Protein AF-A0A7S2SWP0-F1 (afdb_monomer_lite)

Foldseek 3Di:
DDPPPPPPPPPQADDDPDAADDDLLLVCLVVVVADAQFKKFFADPPPRDGLWIWGAHSVRSWTCTPQVSHTHHQQVRCVSSVDPPSCRQQRMATPVGDGSVVVSVVVVPDDPPDDDDDD

Radius of gyration: 17.8 Å; chains: 1; bounding box: 52×28×68 Å

Sequence (119 aa):
GILGGALLLGKQPKKPRVPMVNSRFTRLIKAGALKDGEVVFYRSRSNFEVLNVGKVDGQSGLILCAKTSKYVNDQKFEKNAGSGAKKPCYHMYKADGSNLMALSLLLEGQPPARGGSAT

pLDDT: mean 84.12, std 17.77, range [41.56, 98.25]

Structure (mmCIF, N/CA/C/O backbone):
data_AF-A0A7S2SWP0-F1
#
_entry.id   AF-A0A7S2SWP0-F1
#
loop_
_atom_site.group_PDB
_atom_site.id
_atom_site.type_symbol
_atom_site.label_atom_id
_atom_site.label_alt_id
_atom_site.label_comp_id
_atom_site.label_asym_id
_atom_site.label_entity_id
_atom_site.label_seq_id
_atom_site.pdbx_PDB_ins_code
_atom_site.Cartn_x
_atom_site.Cartn_y
_atom_site.Cartn_z
_atom_site.occupancy
_atom_site.B_iso_or_equiv
_atom_site.auth_seq_id
_atom_site.auth_comp_id
_atom_site.auth_asym_id
_atom_site.auth_atom_id
_atom_site.pdbx_PDB_model_num
ATOM 1 N N . GLY A 1 1 ? 3.945 -16.526 47.542 1.00 45.66 1 GLY A N 1
ATOM 2 C CA . GLY A 1 1 ? 2.966 -16.303 46.453 1.00 45.66 1 GLY A CA 1
ATOM 3 C C . GLY A 1 1 ? 2.274 -14.987 46.728 1.00 45.66 1 GLY A C 1
ATOM 4 O O . GLY A 1 1 ? 2.084 -14.685 47.890 1.00 45.66 1 GLY A O 1
ATOM 5 N N . ILE A 1 2 ? 1.937 -14.128 45.775 1.00 42.50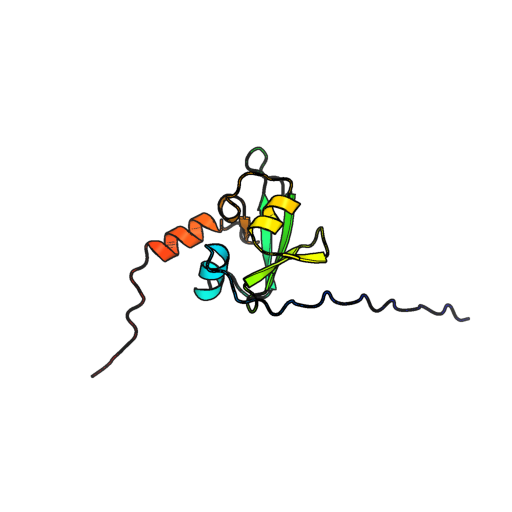 2 ILE A N 1
ATOM 6 C CA . ILE A 1 2 ? 1.572 -14.320 44.370 1.00 42.50 2 ILE A CA 1
ATOM 7 C C . ILE A 1 2 ? 2.107 -13.092 43.608 1.00 42.50 2 ILE A C 1
ATOM 9 O O . ILE A 1 2 ? 1.857 -11.966 44.032 1.00 42.50 2 ILE A O 1
ATOM 13 N N . LEU A 1 3 ? 2.848 -13.288 42.507 1.00 44.28 3 LEU A N 1
ATOM 14 C CA . LEU A 1 3 ? 3.147 -12.198 41.572 1.00 44.28 3 LEU A CA 1
ATOM 15 C C . LEU A 1 3 ? 1.858 -11.860 40.815 1.00 44.28 3 LEU A C 1
ATOM 17 O O . LEU A 1 3 ? 1.402 -12.633 39.973 1.00 44.28 3 LEU A O 1
ATOM 21 N N . GLY A 1 4 ? 1.270 -10.709 41.131 1.00 41.56 4 GLY A N 1
ATOM 22 C CA . GLY A 1 4 ? 0.168 -10.126 40.375 1.00 41.56 4 GLY A CA 1
ATOM 23 C C . GLY A 1 4 ? 0.649 -9.681 38.996 1.00 41.56 4 GLY A C 1
ATOM 24 O O . GLY A 1 4 ? 1.176 -8.583 38.837 1.00 41.56 4 GLY A O 1
ATOM 25 N N . GLY A 1 5 ? 0.471 -10.543 37.996 1.00 41.72 5 GLY A N 1
ATOM 26 C CA . GLY A 1 5 ? 0.628 -10.193 36.590 1.00 41.72 5 GLY A CA 1
ATOM 27 C C . GLY A 1 5 ? -0.506 -9.271 36.155 1.00 41.72 5 GLY A C 1
ATOM 28 O O . GLY A 1 5 ? -1.569 -9.733 35.748 1.00 41.72 5 GLY A O 1
ATOM 29 N N . ALA A 1 6 ? -0.290 -7.960 36.249 1.00 50.09 6 ALA A N 1
ATOM 30 C CA . ALA A 1 6 ? -1.172 -6.975 35.643 1.00 50.09 6 ALA A CA 1
ATOM 31 C C . ALA A 1 6 ? -1.072 -7.096 34.113 1.00 50.09 6 ALA A C 1
ATOM 33 O O . ALA A 1 6 ? -0.133 -6.606 33.485 1.00 50.09 6 ALA A O 1
ATOM 34 N N . LEU A 1 7 ? -2.048 -7.782 33.517 1.00 47.28 7 LEU A N 1
ATOM 35 C CA . LEU A 1 7 ? -2.245 -7.847 32.076 1.00 47.28 7 LEU A CA 1
ATOM 36 C C . LEU A 1 7 ? -2.628 -6.440 31.588 1.00 47.28 7 LEU A C 1
ATOM 38 O O . LEU A 1 7 ? -3.781 -6.020 31.691 1.00 47.28 7 LEU A O 1
ATOM 42 N N . LEU A 1 8 ? -1.646 -5.678 31.102 1.00 53.12 8 LEU A N 1
ATOM 43 C CA . LEU A 1 8 ? -1.876 -4.388 30.456 1.00 53.12 8 LEU A CA 1
ATOM 44 C C . LEU A 1 8 ? -2.700 -4.620 29.183 1.00 53.12 8 LEU A C 1
ATOM 46 O O . LEU A 1 8 ? -2.161 -4.938 28.123 1.00 53.12 8 LEU A O 1
ATOM 50 N N . LEU A 1 9 ? -4.020 -4.458 29.292 1.00 52.84 9 LEU A N 1
ATOM 51 C CA . LEU A 1 9 ? -4.944 -4.347 28.165 1.00 52.84 9 LEU A CA 1
ATOM 52 C C . LEU A 1 9 ? -4.527 -3.139 27.315 1.00 52.84 9 LEU A C 1
ATOM 54 O O . LEU A 1 9 ? -4.920 -1.998 27.565 1.00 52.84 9 LEU A O 1
ATOM 58 N N . GLY A 1 10 ? -3.674 -3.394 26.322 1.00 55.03 10 GLY A N 1
ATOM 59 C CA . GLY A 1 10 ? -3.248 -2.406 25.342 1.00 55.03 10 GLY A CA 1
ATOM 60 C C . GLY A 1 10 ? -4.470 -1.779 24.675 1.00 55.03 10 GLY A C 1
ATOM 61 O O . GLY A 1 10 ? -5.307 -2.475 24.099 1.00 55.03 10 GLY A O 1
ATOM 62 N N . LYS A 1 11 ? -4.591 -0.452 24.773 1.00 58.41 11 LYS A N 1
ATOM 63 C CA . LYS A 1 11 ? -5.670 0.311 24.137 1.00 58.41 11 LYS A CA 1
ATOM 64 C C . LYS A 1 11 ? -5.620 0.065 22.627 1.00 58.41 11 LYS A C 1
ATOM 66 O O . LYS A 1 11 ? -4.686 0.509 21.962 1.00 58.41 11 LYS A O 1
ATOM 71 N N . GLN A 1 12 ? -6.625 -0.627 22.092 1.00 60.16 12 GLN A N 1
ATOM 72 C CA . GLN A 1 12 ? -6.769 -0.814 20.650 1.00 60.16 12 GLN A CA 1
ATOM 73 C C . GLN A 1 12 ? -6.896 0.564 19.974 1.00 60.16 12 GLN A C 1
ATOM 75 O O . GLN A 1 12 ? -7.668 1.407 20.451 1.00 60.16 12 GLN A O 1
ATOM 80 N N . PRO A 1 13 ? -6.147 0.838 18.891 1.00 69.88 13 PRO A N 1
ATOM 81 C CA . PRO A 1 13 ? -6.237 2.114 18.199 1.00 69.88 13 PRO A CA 1
ATOM 82 C C . PRO A 1 13 ? -7.659 2.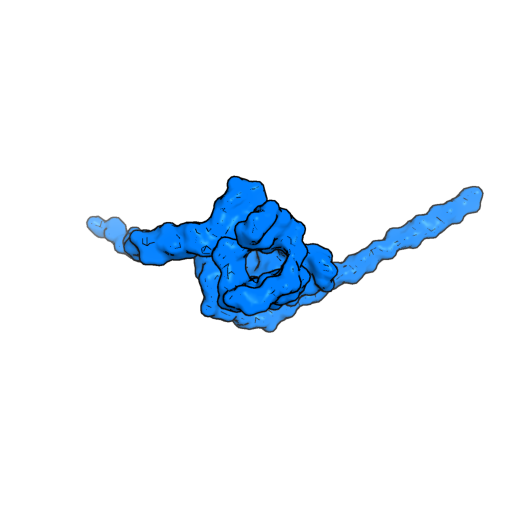305 17.662 1.00 69.88 13 PRO A C 1
ATOM 84 O O . PRO A 1 13 ? -8.191 1.452 16.951 1.00 69.88 13 PRO A O 1
ATOM 87 N N . LYS A 1 14 ? -8.294 3.430 18.012 1.00 72.94 14 LYS A N 1
ATOM 88 C CA . LYS A 1 14 ? -9.652 3.749 17.552 1.00 72.94 14 LYS A CA 1
ATOM 89 C C . LYS A 1 14 ? -9.647 3.929 16.031 1.00 72.94 14 LYS A C 1
ATOM 91 O O . LYS A 1 14 ? -8.914 4.775 15.517 1.00 72.94 14 LYS A O 1
ATOM 96 N N . LYS A 1 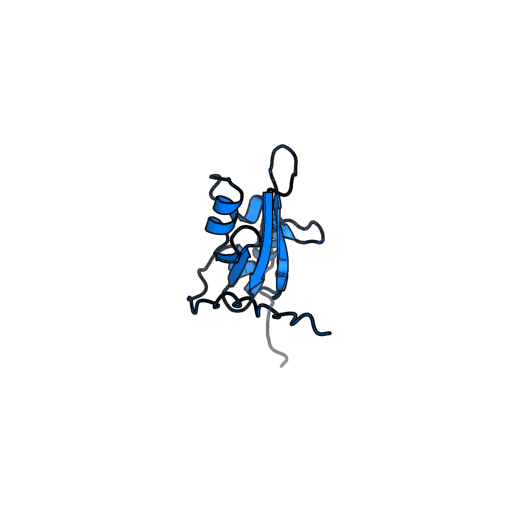15 ? -10.476 3.152 15.324 1.00 74.19 15 LYS A N 1
ATOM 97 C CA . LYS A 1 15 ? -10.713 3.318 13.884 1.00 74.19 15 LYS A CA 1
ATOM 98 C C . LYS A 1 15 ? -11.423 4.655 13.635 1.00 74.19 15 LYS A C 1
ATOM 100 O O . LYS A 1 15 ? -12.483 4.884 14.223 1.00 74.19 15 LYS A O 1
ATOM 105 N N . PRO A 1 16 ? -10.875 5.549 12.801 1.00 74.88 16 PRO A N 1
ATOM 106 C CA . PRO A 1 16 ? -11.556 6.789 12.467 1.00 74.88 16 PRO A CA 1
ATOM 107 C C . PRO A 1 16 ? -12.685 6.515 11.458 1.00 74.88 16 PRO A C 1
ATOM 109 O O . PRO A 1 16 ? -12.518 5.745 10.515 1.00 74.88 16 PRO A O 1
ATOM 112 N N . ARG A 1 17 ? -13.844 7.157 11.646 1.00 67.00 17 ARG A N 1
ATOM 113 C CA . ARG A 1 17 ? -14.948 7.149 10.672 1.00 67.00 17 ARG A CA 1
ATOM 114 C C . ARG A 1 17 ? -14.672 8.223 9.621 1.00 67.00 17 ARG A C 1
ATOM 116 O O . ARG A 1 17 ? -15.106 9.358 9.780 1.00 67.00 17 ARG A O 1
ATOM 123 N N . VAL A 1 18 ? -13.886 7.892 8.600 1.00 67.25 18 VAL A N 1
ATOM 124 C CA . VAL A 1 18 ? -13.533 8.827 7.519 1.00 67.25 18 VAL A CA 1
ATOM 125 C C . VAL A 1 18 ? -14.139 8.327 6.209 1.00 67.25 18 VAL A C 1
ATOM 127 O O . VAL A 1 18 ? -14.061 7.125 5.950 1.00 67.25 18 VAL A O 1
ATOM 130 N N . PRO A 1 19 ? -14.723 9.204 5.371 1.00 67.19 19 PRO A N 1
ATOM 131 C CA . PRO A 1 19 ? -15.103 8.839 4.014 1.00 67.19 19 PRO A CA 1
ATOM 132 C C . PRO A 1 19 ? -13.888 8.313 3.249 1.00 67.19 19 PRO A C 1
ATOM 134 O O . PRO A 1 19 ? -12.810 8.912 3.281 1.00 67.19 19 PRO A O 1
ATOM 137 N N . MET A 1 20 ? -14.064 7.193 2.554 1.00 67.75 20 MET A N 1
ATOM 138 C CA . MET A 1 20 ? -12.980 6.561 1.817 1.00 67.75 20 MET A CA 1
ATOM 139 C C . MET A 1 20 ? -12.567 7.443 0.631 1.00 67.75 20 MET A C 1
ATOM 141 O O . MET A 1 20 ? -13.312 7.594 -0.339 1.00 67.75 20 MET A O 1
ATOM 145 N N . VAL A 1 21 ? -11.374 8.037 0.712 1.00 76.00 21 VAL A N 1
ATOM 146 C CA . VAL A 1 21 ? -10.812 8.880 -0.354 1.00 76.00 21 VAL A CA 1
ATOM 147 C C . VAL A 1 21 ? -10.652 8.042 -1.620 1.00 76.00 21 VAL A C 1
ATOM 149 O O . VAL A 1 21 ? -10.195 6.904 -1.546 1.00 76.00 21 VAL A O 1
ATOM 152 N N . ASN A 1 22 ? -11.010 8.577 -2.788 1.00 80.56 22 ASN A N 1
ATOM 153 C CA . ASN A 1 22 ? -10.825 7.869 -4.054 1.00 80.56 22 ASN A CA 1
ATOM 154 C C . ASN A 1 22 ? -9.347 7.920 -4.477 1.00 80.56 22 ASN A C 1
ATOM 156 O O . ASN A 1 22 ? -8.883 8.903 -5.051 1.00 80.56 22 ASN A O 1
ATOM 160 N N . SER A 1 23 ? -8.597 6.867 -4.164 1.00 89.75 23 SER A N 1
ATOM 161 C CA . SER A 1 23 ? -7.194 6.688 -4.534 1.00 89.75 23 SER A CA 1
ATOM 162 C C . SER A 1 23 ? -7.016 5.336 -5.226 1.00 89.75 23 SER A C 1
ATOM 164 O O . SER A 1 23 ? -7.924 4.505 -5.250 1.00 89.75 23 SER A O 1
ATOM 166 N N . ARG A 1 24 ? -5.844 5.080 -5.822 1.00 93.62 24 ARG A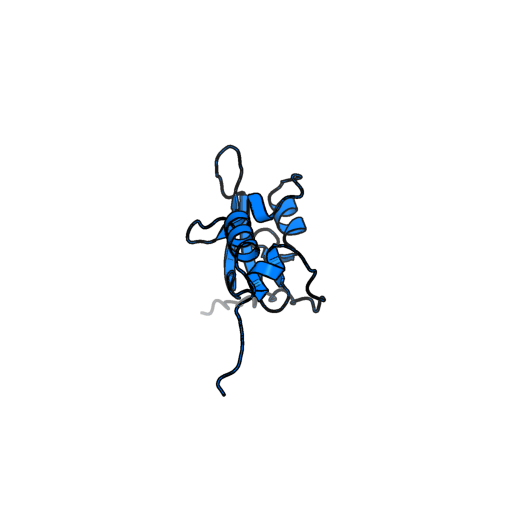 N 1
ATOM 167 C CA . ARG A 1 24 ? -5.537 3.742 -6.373 1.00 93.62 24 ARG A CA 1
ATOM 168 C C . ARG A 1 24 ? -5.665 2.660 -5.304 1.00 93.62 24 ARG A C 1
ATOM 170 O O . ARG A 1 24 ? -6.253 1.616 -5.557 1.00 93.62 24 ARG A O 1
ATOM 177 N N . PHE A 1 25 ? -5.184 2.953 -4.099 1.00 94.94 25 PHE A N 1
ATOM 178 C CA . PHE A 1 25 ? -5.263 2.044 -2.966 1.00 94.94 25 PHE A CA 1
ATOM 179 C C . PHE A 1 25 ? -6.712 1.658 -2.636 1.00 94.94 25 PHE A C 1
ATOM 181 O O . PHE A 1 25 ? -7.039 0.478 -2.554 1.00 94.94 25 PHE A O 1
ATOM 188 N N . THR A 1 26 ? -7.618 2.631 -2.527 1.00 94.00 26 THR A N 1
ATOM 189 C CA . THR A 1 26 ? -9.020 2.344 -2.187 1.00 94.00 26 THR A CA 1
ATOM 190 C C . THR A 1 26 ? -9.805 1.725 -3.344 1.00 94.00 26 THR A C 1
ATOM 192 O O . THR A 1 26 ? -10.753 0.976 -3.108 1.00 94.00 26 THR A O 1
ATOM 195 N N . ARG A 1 27 ? -9.393 1.959 -4.598 1.00 94.00 27 ARG A N 1
ATOM 196 C CA . ARG A 1 27 ? -9.913 1.233 -5.770 1.00 94.00 27 ARG A CA 1
ATOM 197 C C . ARG A 1 27 ? -9.534 -0.248 -5.751 1.00 94.00 27 ARG A C 1
ATOM 199 O O . ARG A 1 27 ? -10.393 -1.077 -6.030 1.00 94.00 27 ARG A O 1
ATOM 206 N N . LEU A 1 28 ? -8.305 -0.586 -5.359 1.00 95.44 28 LEU A N 1
ATOM 207 C CA . LEU A 1 28 ? -7.872 -1.982 -5.195 1.00 95.44 28 LEU A CA 1
ATOM 208 C C . LEU A 1 28 ? -8.691 -2.714 -4.126 1.00 95.44 28 LEU A C 1
ATOM 210 O O . LEU A 1 28 ? -9.049 -3.873 -4.320 1.00 95.44 28 LEU A O 1
ATOM 214 N N . ILE A 1 29 ? -9.039 -2.020 -3.038 1.00 95.06 29 ILE A N 1
ATOM 215 C CA . ILE A 1 29 ? -9.927 -2.556 -1.998 1.00 95.06 29 ILE A CA 1
ATOM 216 C C . ILE A 1 29 ? -11.331 -2.799 -2.558 1.00 95.06 29 ILE A C 1
ATOM 218 O O . ILE A 1 29 ? -11.858 -3.901 -2.440 1.00 95.06 29 ILE A O 1
ATOM 222 N N . LYS A 1 30 ? -11.922 -1.798 -3.227 1.00 93.19 30 LYS A N 1
ATOM 223 C CA . LYS A 1 30 ? -13.253 -1.910 -3.854 1.00 93.19 30 LYS A CA 1
ATOM 224 C C . LYS A 1 30 ? -13.342 -3.052 -4.867 1.00 93.19 30 LYS A C 1
ATOM 226 O O . LYS A 1 30 ? -14.375 -3.702 -4.951 1.00 93.19 30 LYS A O 1
ATOM 231 N N . ALA A 1 31 ? -12.271 -3.288 -5.618 1.00 93.38 31 ALA A N 1
ATOM 232 C CA . ALA A 1 31 ? -12.189 -4.367 -6.597 1.00 93.38 31 ALA A CA 1
ATOM 233 C C . ALA A 1 31 ? -11.920 -5.752 -5.973 1.00 93.38 31 ALA A C 1
ATOM 235 O O . ALA A 1 31 ? -11.841 -6.738 -6.698 1.00 93.38 31 ALA A O 1
ATOM 236 N N . GLY A 1 32 ? -11.725 -5.847 -4.652 1.00 94.12 32 GLY A N 1
ATOM 237 C CA . GLY A 1 32 ? -11.396 -7.101 -3.966 1.00 94.12 32 GLY A CA 1
ATOM 238 C C . GLY A 1 32 ? -9.963 -7.599 -4.197 1.00 94.12 32 GLY A C 1
ATOM 239 O O . GLY A 1 32 ? -9.607 -8.677 -3.719 1.00 94.12 32 GLY A O 1
ATOM 240 N N . ALA A 1 33 ? -9.129 -6.817 -4.890 1.00 95.12 33 ALA A N 1
ATOM 241 C CA . ALA A 1 33 ? -7.718 -7.124 -5.125 1.00 95.12 33 ALA A CA 1
ATOM 242 C C . ALA A 1 33 ? -6.855 -6.933 -3.865 1.00 95.12 33 ALA A C 1
ATOM 244 O O . ALA A 1 33 ? -5.765 -7.502 -3.772 1.00 95.12 33 ALA A O 1
ATOM 245 N N . LEU A 1 34 ? -7.344 -6.139 -2.907 1.00 95.62 34 LEU A N 1
ATOM 246 C CA . LEU A 1 34 ? -6.736 -5.937 -1.598 1.00 95.62 34 LEU A CA 1
ATOM 247 C C . LEU A 1 34 ? -7.791 -6.127 -0.500 1.00 95.62 34 LEU A C 1
ATOM 249 O O . LEU A 1 34 ? -8.770 -5.384 -0.441 1.00 95.62 34 LEU A O 1
ATOM 253 N N . LYS A 1 35 ? -7.617 -7.138 0.352 1.00 95.81 35 LYS A N 1
ATOM 254 C CA . LYS A 1 35 ? -8.640 -7.578 1.313 1.00 95.81 35 LYS A CA 1
ATOM 255 C C . LYS A 1 35 ? -8.487 -6.903 2.674 1.00 95.81 35 LYS A C 1
ATOM 257 O O . LYS A 1 35 ? -7.400 -6.474 3.062 1.00 95.81 35 LYS A O 1
ATOM 262 N N . ASP A 1 36 ? -9.585 -6.842 3.430 1.00 96.25 36 ASP A N 1
ATOM 263 C CA . ASP A 1 36 ? -9.528 -6.437 4.836 1.00 96.25 36 ASP A CA 1
ATOM 264 C C . ASP A 1 36 ? -8.576 -7.352 5.615 1.00 96.25 36 ASP A C 1
ATOM 266 O O . ASP A 1 36 ? -8.565 -8.571 5.440 1.00 96.25 36 ASP A O 1
ATOM 270 N N . GLY A 1 37 ? -7.737 -6.750 6.451 1.00 96.38 37 GLY A N 1
ATOM 271 C CA . GLY A 1 37 ? -6.736 -7.470 7.217 1.00 96.38 37 GLY A CA 1
ATOM 272 C C . GLY A 1 37 ? -5.500 -7.917 6.427 1.00 96.38 37 GLY A C 1
ATOM 273 O O . GLY A 1 37 ? -4.604 -8.522 7.017 1.00 96.38 37 GLY A O 1
ATOM 274 N N . GLU A 1 38 ? -5.405 -7.626 5.132 1.00 97.44 38 GLU A N 1
ATOM 275 C CA . GLU A 1 38 ? -4.250 -8.011 4.326 1.00 97.44 38 GLU A CA 1
ATOM 276 C C . GLU A 1 38 ? -2.990 -7.228 4.724 1.00 97.44 38 GLU A C 1
ATOM 278 O O . GLU A 1 38 ? -3.051 -6.043 5.059 1.00 97.44 38 GLU A O 1
ATOM 283 N N . VAL A 1 39 ? -1.832 -7.891 4.722 1.00 97.94 39 VAL A N 1
ATOM 284 C CA . VAL A 1 39 ? -0.555 -7.253 5.066 1.00 97.94 39 VAL A CA 1
ATOM 285 C C . VAL A 1 39 ? 0.042 -6.595 3.829 1.00 97.94 39 VAL A C 1
ATOM 287 O O . VAL A 1 39 ? 0.185 -7.228 2.780 1.00 97.94 39 VAL A O 1
ATOM 290 N N . VAL A 1 40 ? 0.436 -5.332 3.981 1.00 98.00 40 VAL A N 1
ATOM 291 C CA . VAL A 1 40 ? 1.122 -4.546 2.957 1.00 98.00 40 VAL A CA 1
ATOM 292 C C . VAL A 1 40 ? 2.470 -4.038 3.455 1.00 98.00 40 VAL A C 1
ATOM 294 O O . VAL A 1 40 ? 2.637 -3.656 4.615 1.00 98.00 40 VAL A O 1
ATOM 297 N N . PHE A 1 41 ? 3.428 -3.995 2.540 1.00 97.94 41 PHE A N 1
ATOM 298 C CA . PHE A 1 41 ? 4.802 -3.568 2.775 1.00 97.94 41 PHE A CA 1
ATOM 299 C C . PHE A 1 41 ? 5.100 -2.355 1.911 1.00 97.94 41 PHE A C 1
ATOM 301 O O . PHE A 1 41 ? 4.756 -2.356 0.734 1.00 97.94 41 PHE A O 1
ATOM 308 N N . TYR A 1 42 ? 5.783 -1.356 2.460 1.00 97.69 42 TYR A N 1
ATOM 309 C CA . TYR A 1 42 ? 6.451 -0.333 1.664 1.00 97.69 42 TYR A CA 1
ATOM 310 C C . TYR A 1 42 ? 7.919 -0.726 1.506 1.00 97.69 42 TYR A C 1
ATOM 312 O O . TYR A 1 42 ? 8.612 -0.892 2.512 1.00 97.69 42 TYR A O 1
ATOM 320 N N . ARG A 1 43 ? 8.396 -0.871 0.268 1.00 95.88 43 ARG A N 1
ATOM 321 C CA . ARG A 1 43 ? 9.783 -1.247 -0.027 1.00 95.88 43 ARG A CA 1
ATOM 322 C C . ARG A 1 43 ? 10.557 -0.108 -0.671 1.00 95.88 43 ARG A C 1
ATOM 324 O O . ARG A 1 43 ? 10.029 0.628 -1.503 1.00 95.88 43 ARG A O 1
ATOM 331 N N . SER A 1 44 ? 11.826 0.006 -0.311 1.00 91.19 44 SER A N 1
ATOM 332 C CA . SER A 1 44 ? 12.770 0.881 -0.992 1.00 91.19 44 SER A CA 1
ATOM 333 C C . SER A 1 44 ? 12.919 0.480 -2.459 1.00 91.19 44 SER A C 1
ATOM 335 O O . SER A 1 44 ? 12.944 -0.702 -2.799 1.00 91.19 44 SER A O 1
ATOM 337 N N . ARG A 1 45 ? 13.053 1.471 -3.343 1.00 85.50 45 ARG A N 1
ATOM 338 C CA . ARG A 1 45 ? 13.325 1.224 -4.765 1.00 85.50 45 ARG A CA 1
ATOM 339 C C . ARG A 1 45 ? 14.768 0.783 -5.013 1.00 85.50 45 ARG A C 1
ATOM 341 O O . ARG A 1 45 ? 15.003 0.050 -5.963 1.00 85.50 45 ARG A O 1
ATOM 348 N N . SER A 1 46 ? 15.721 1.278 -4.223 1.00 88.62 46 SER A N 1
ATOM 349 C CA . SER A 1 46 ? 17.153 1.113 -4.497 1.00 88.62 46 SER A CA 1
ATOM 350 C C . SER A 1 46 ? 17.690 -0.243 -4.053 1.00 88.62 46 SER A C 1
ATOM 352 O O . SER A 1 46 ? 18.479 -0.845 -4.769 1.00 88.62 46 SER A O 1
ATOM 354 N N . ASN A 1 47 ? 17.262 -0.720 -2.886 1.00 91.62 47 ASN A N 1
ATOM 355 C CA . ASN A 1 47 ? 17.787 -1.930 -2.248 1.00 91.62 47 ASN A CA 1
ATOM 356 C C . ASN A 1 47 ? 16.692 -2.938 -1.857 1.00 91.62 47 ASN A C 1
ATOM 358 O O . ASN A 1 47 ? 16.990 -3.932 -1.208 1.00 91.62 47 ASN A O 1
ATOM 362 N N . PHE A 1 48 ? 15.431 -2.693 -2.235 1.00 89.56 48 PHE A N 1
ATOM 363 C CA . PHE A 1 48 ? 14.276 -3.562 -1.957 1.00 89.56 48 PHE A CA 1
ATOM 364 C C . PHE A 1 48 ? 13.970 -3.827 -0.473 1.00 89.56 48 PHE A C 1
ATOM 366 O O . PHE A 1 48 ? 13.079 -4.623 -0.167 1.00 89.56 48 PHE A O 1
ATOM 373 N N . GLU A 1 49 ? 14.630 -3.123 0.448 1.00 95.25 49 GLU A N 1
ATOM 374 C CA . GLU A 1 49 ? 14.387 -3.256 1.882 1.00 95.25 49 GLU A CA 1
ATOM 375 C C . GLU A 1 49 ? 12.968 -2.832 2.258 1.00 95.25 49 GLU A C 1
ATOM 377 O O . GLU A 1 49 ? 12.418 -1.864 1.725 1.00 95.25 49 GLU A O 1
ATOM 382 N N . VAL A 1 50 ? 12.375 -3.544 3.215 1.00 96.56 50 VAL A N 1
ATOM 383 C CA . VAL A 1 50 ? 11.076 -3.190 3.792 1.00 96.56 50 VAL A CA 1
ATOM 384 C C . VAL A 1 50 ? 11.266 -2.021 4.755 1.00 96.56 50 VAL A C 1
ATOM 386 O O . VAL A 1 50 ? 11.838 -2.170 5.829 1.00 96.56 50 VAL A O 1
ATOM 389 N N . LEU A 1 51 ? 10.742 -0.856 4.382 1.00 96.69 51 LEU A N 1
ATOM 390 C CA . LEU A 1 51 ? 10.849 0.380 5.162 1.00 96.69 51 LEU A CA 1
ATOM 391 C C . LEU A 1 51 ? 9.637 0.615 6.071 1.00 96.69 51 LEU A C 1
ATOM 393 O O . LEU A 1 51 ? 9.710 1.374 7.041 1.00 96.69 51 LEU A O 1
ATOM 397 N N . ASN A 1 52 ? 8.495 0.012 5.737 1.00 97.44 52 ASN A N 1
ATOM 398 C CA . ASN A 1 52 ? 7.289 0.087 6.550 1.00 97.44 52 ASN A CA 1
ATOM 399 C C . ASN A 1 52 ? 6.380 -1.122 6.305 1.00 97.44 52 ASN A C 1
ATOM 401 O O . ASN A 1 52 ? 6.370 -1.692 5.214 1.00 97.44 52 ASN A O 1
ATOM 405 N N . VAL A 1 53 ? 5.584 -1.475 7.311 1.00 98.06 53 VAL A N 1
ATOM 406 C CA . VAL A 1 53 ? 4.615 -2.577 7.269 1.00 98.06 53 VAL A CA 1
ATOM 407 C C . VAL A 1 53 ? 3.290 -2.081 7.823 1.00 98.06 53 VAL A C 1
ATOM 409 O O . VAL A 1 53 ? 3.252 -1.279 8.761 1.00 98.06 53 VAL A O 1
ATOM 412 N N . GLY A 1 54 ? 2.188 -2.543 7.251 1.00 97.94 54 GLY A N 1
ATOM 413 C CA . GLY A 1 54 ? 0.864 -2.232 7.755 1.00 97.94 54 GLY A CA 1
ATOM 414 C C . GLY A 1 54 ? -0.167 -3.283 7.391 1.00 97.94 54 GLY A C 1
ATOM 415 O O . GLY A 1 54 ? 0.086 -4.177 6.586 1.00 97.94 54 GLY A O 1
ATOM 416 N N . LYS A 1 55 ? -1.336 -3.161 8.011 1.00 98.25 55 LYS A N 1
ATOM 417 C CA . LYS A 1 55 ? -2.489 -4.026 7.766 1.00 98.25 55 LYS A CA 1
ATOM 418 C C . LYS A 1 55 ? -3.623 -3.206 7.165 1.00 98.25 55 LYS A C 1
ATOM 420 O O . LYS A 1 55 ? -3.921 -2.125 7.667 1.00 98.25 55 LYS A O 1
ATOM 425 N N . VAL A 1 56 ? -4.224 -3.691 6.091 1.00 97.12 56 VAL A N 1
ATOM 426 C CA . VAL A 1 56 ? -5.322 -3.016 5.395 1.00 97.12 56 VAL A CA 1
ATOM 427 C C . VAL A 1 56 ? -6.574 -3.037 6.267 1.00 97.12 56 VAL A C 1
ATOM 429 O O . VAL A 1 56 ? -6.900 -4.059 6.864 1.00 97.12 56 VAL A O 1
ATOM 432 N N . ASP A 1 57 ? -7.271 -1.907 6.326 1.00 95.19 57 ASP A N 1
ATOM 433 C CA . ASP A 1 57 ? -8.629 -1.795 6.852 1.00 95.19 57 ASP A CA 1
ATOM 434 C C . ASP A 1 57 ? -9.579 -1.566 5.676 1.00 95.19 57 ASP A C 1
ATOM 436 O O . ASP A 1 57 ? -9.747 -0.444 5.194 1.00 95.19 57 ASP A O 1
ATOM 440 N N . GLY A 1 58 ? -10.176 -2.650 5.186 1.00 91.31 58 GLY A N 1
ATOM 441 C CA . GLY A 1 58 ? -11.015 -2.659 3.990 1.00 91.31 58 GLY A CA 1
ATOM 442 C C . GLY A 1 58 ? -12.292 -1.830 4.141 1.00 91.31 58 GLY A C 1
ATOM 443 O O . GLY A 1 58 ? -12.853 -1.391 3.142 1.00 91.31 58 GLY A O 1
ATOM 444 N N . GLN A 1 59 ? -12.727 -1.564 5.377 1.00 89.88 59 GLN A N 1
ATOM 445 C CA . GLN A 1 59 ? -13.910 -0.744 5.654 1.00 89.88 59 GLN A CA 1
ATOM 446 C C . GLN A 1 59 ? -13.640 0.757 5.505 1.00 89.88 59 GLN A C 1
ATOM 448 O O . GLN A 1 59 ? -14.469 1.482 4.961 1.00 89.88 59 GLN A O 1
ATOM 453 N N . SER A 1 60 ? -12.495 1.237 6.002 1.00 90.44 60 SER A N 1
ATOM 454 C CA . SER A 1 60 ? -12.142 2.665 5.960 1.00 90.44 60 SER A CA 1
ATOM 455 C C . SER A 1 60 ? -11.266 3.038 4.761 1.00 90.44 60 SER A C 1
ATOM 457 O O . SER A 1 60 ? -11.126 4.218 4.438 1.00 90.44 60 SER A O 1
ATOM 459 N N . GLY A 1 61 ? -10.652 2.049 4.106 1.00 92.81 61 GLY A N 1
ATOM 460 C CA . GLY A 1 61 ? -9.639 2.271 3.080 1.00 92.81 61 GLY A CA 1
ATOM 461 C C . GLY A 1 61 ? -8.311 2.787 3.639 1.00 92.81 61 GLY A C 1
ATOM 462 O O . GLY A 1 61 ? -7.529 3.389 2.902 1.00 92.81 61 GLY A O 1
ATOM 463 N N . LEU A 1 62 ? -8.064 2.591 4.937 1.00 95.69 62 LEU A N 1
ATOM 464 C CA . LEU A 1 62 ? -6.837 2.990 5.623 1.00 95.69 62 LEU A CA 1
ATOM 465 C C . LEU A 1 62 ? -5.912 1.793 5.861 1.00 95.69 62 LEU A C 1
ATOM 467 O O . LEU A 1 62 ? -6.248 0.636 5.623 1.00 95.69 62 LEU A O 1
ATOM 471 N N . ILE A 1 63 ? -4.717 2.098 6.352 1.00 97.00 63 ILE A N 1
ATOM 472 C CA . ILE A 1 63 ? -3.681 1.141 6.711 1.00 97.00 63 ILE A CA 1
ATOM 473 C C . ILE A 1 63 ? -3.378 1.331 8.193 1.00 97.00 63 ILE A C 1
ATOM 475 O O . ILE A 1 63 ? -2.990 2.420 8.620 1.00 97.00 63 ILE A O 1
ATOM 479 N N . LEU A 1 64 ? -3.513 0.273 8.984 1.00 97.25 64 LEU A N 1
ATOM 480 C CA . LEU A 1 64 ? -2.958 0.220 10.328 1.00 97.25 64 LEU A CA 1
ATOM 481 C C . LEU A 1 64 ? -1.437 0.080 10.215 1.00 97.25 64 LEU A C 1
ATOM 483 O O . LEU A 1 64 ? -0.913 -1.006 9.980 1.00 97.25 64 LEU A O 1
ATOM 487 N N . CYS A 1 65 ? -0.731 1.201 10.335 1.00 97.25 65 CYS A N 1
ATOM 488 C CA . CYS A 1 65 ? 0.719 1.273 10.186 1.00 97.25 65 CYS A CA 1
ATOM 489 C C . CYS A 1 65 ? 1.418 0.722 11.434 1.00 97.25 65 CYS A C 1
ATOM 491 O O . CYS A 1 65 ? 1.252 1.284 12.518 1.00 97.25 65 CYS A O 1
ATOM 493 N N . ALA A 1 66 ? 2.238 -0.322 11.280 1.00 95.94 66 ALA A N 1
ATOM 494 C CA . ALA A 1 66 ? 2.925 -0.988 12.390 1.00 95.94 66 ALA A CA 1
ATOM 495 C C . ALA A 1 66 ? 3.908 -0.051 13.109 1.00 95.94 66 ALA A C 1
ATOM 497 O O . ALA A 1 66 ? 3.970 -0.037 14.332 1.00 95.94 66 ALA A O 1
ATOM 498 N N . LYS A 1 67 ? 4.613 0.807 12.360 1.00 93.50 67 LYS A N 1
ATOM 499 C CA . LYS A 1 67 ? 5.597 1.752 12.913 1.00 93.50 67 LYS A CA 1
ATOM 500 C C . LYS A 1 67 ? 4.987 2.820 13.823 1.00 93.50 67 LYS A C 1
ATOM 502 O O . LYS A 1 67 ? 5.658 3.327 14.712 1.00 93.50 67 LYS A O 1
ATOM 507 N N . THR A 1 68 ? 3.738 3.215 13.575 1.00 95.06 68 THR A N 1
ATOM 508 C CA . THR A 1 68 ? 3.099 4.329 14.299 1.00 95.06 68 THR A CA 1
ATOM 509 C C . THR A 1 68 ? 1.883 3.910 15.111 1.00 95.06 68 THR A C 1
ATOM 511 O O . THR A 1 68 ? 1.308 4.762 15.783 1.00 95.06 68 THR A O 1
ATOM 514 N N . SER A 1 69 ? 1.442 2.654 14.997 1.00 95.56 69 SER A N 1
ATOM 515 C CA . SER A 1 69 ? 0.213 2.118 15.599 1.00 95.56 69 SER A CA 1
ATOM 516 C C . SER A 1 69 ? -1.026 2.987 15.337 1.00 95.56 69 SER A C 1
ATOM 518 O O . SER A 1 69 ? -1.887 3.156 16.197 1.00 95.56 69 SER A O 1
ATOM 520 N N . LYS A 1 70 ? -1.104 3.586 14.141 1.00 95.44 70 LYS A N 1
ATOM 521 C CA . LYS A 1 70 ? -2.177 4.508 13.731 1.00 95.44 70 LYS A CA 1
ATOM 522 C C . LYS A 1 70 ? -2.733 4.102 12.375 1.00 95.44 70 LYS A C 1
ATOM 524 O O . LYS A 1 70 ? -1.973 3.668 11.508 1.00 95.44 70 LYS A O 1
ATOM 529 N N . TYR A 1 71 ? -4.034 4.313 12.196 1.00 95.44 71 TYR A N 1
ATOM 530 C CA . TYR A 1 71 ? -4.676 4.251 10.888 1.00 95.44 71 TYR A CA 1
ATOM 531 C C . TYR A 1 71 ? -4.259 5.464 10.060 1.00 95.44 71 TYR A C 1
ATOM 533 O O . TYR A 1 71 ? -4.411 6.608 10.491 1.00 95.44 71 TYR A O 1
ATOM 541 N N . VAL A 1 72 ? -3.696 5.205 8.887 1.00 95.38 72 VAL A N 1
ATOM 542 C CA . VAL A 1 72 ? -3.173 6.219 7.972 1.00 95.38 72 VAL A CA 1
ATOM 543 C C . VAL A 1 72 ? -3.575 5.881 6.541 1.00 95.38 72 VAL A C 1
ATOM 545 O O . VAL A 1 72 ? -3.772 4.716 6.215 1.00 95.38 72 VAL A O 1
ATOM 548 N N . ASN A 1 73 ? -3.697 6.885 5.676 1.00 94.69 73 ASN A N 1
ATOM 549 C CA . ASN A 1 73 ? -3.840 6.638 4.241 1.00 94.69 73 ASN A CA 1
ATOM 550 C C . ASN A 1 73 ? -2.493 6.216 3.619 1.00 94.69 73 ASN A C 1
ATOM 552 O O . ASN A 1 73 ? -1.441 6.286 4.260 1.00 94.69 73 ASN A O 1
ATOM 556 N N . ASP A 1 74 ? -2.525 5.800 2.358 1.00 94.81 74 ASP A N 1
ATOM 557 C CA . ASP A 1 74 ? -1.367 5.358 1.577 1.00 94.81 74 ASP A CA 1
ATOM 558 C C . ASP A 1 74 ? -0.255 6.420 1.484 1.00 94.81 74 ASP A C 1
ATOM 560 O O . ASP A 1 74 ? 0.922 6.106 1.664 1.00 94.81 74 ASP A O 1
ATOM 564 N N . GLN A 1 75 ? -0.607 7.695 1.308 1.00 94.88 75 GLN A N 1
ATOM 565 C CA . GLN A 1 75 ? 0.367 8.796 1.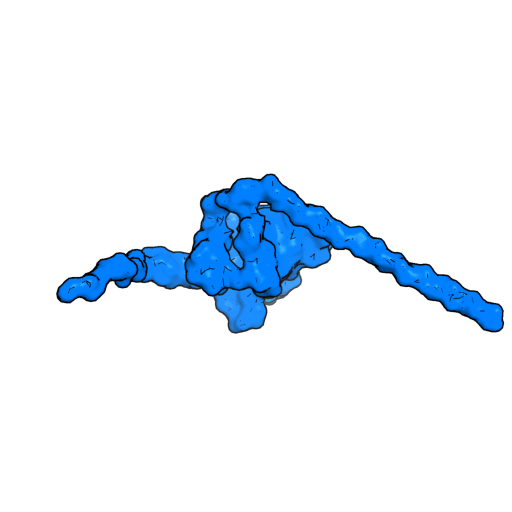292 1.00 94.88 75 GLN A CA 1
ATOM 566 C C . GLN A 1 75 ? 1.104 8.956 2.628 1.00 94.88 75 GLN A C 1
ATOM 568 O O . GLN A 1 75 ? 2.322 9.133 2.680 1.00 94.88 75 GLN A O 1
ATOM 573 N N . LYS A 1 76 ? 0.376 8.904 3.746 1.00 95.31 76 LYS A N 1
ATOM 574 C CA . LYS A 1 76 ? 0.980 9.010 5.074 1.00 95.31 76 LYS A CA 1
ATOM 575 C C . LYS A 1 76 ? 1.755 7.739 5.429 1.00 95.31 76 LYS A C 1
ATOM 577 O O . LYS A 1 76 ? 2.771 7.840 6.113 1.00 95.31 76 LYS A O 1
ATOM 582 N N . PHE A 1 77 ? 1.332 6.576 4.935 1.00 96.69 77 PHE A N 1
ATOM 583 C CA . PHE A 1 77 ? 2.074 5.321 5.050 1.00 96.69 77 PHE A CA 1
ATOM 584 C C . PHE A 1 77 ? 3.442 5.390 4.348 1.00 96.69 77 PHE A C 1
ATOM 586 O O . PHE A 1 77 ? 4.449 5.033 4.962 1.00 96.69 77 PHE A O 1
ATOM 593 N N . GLU A 1 78 ? 3.493 5.938 3.128 1.00 95.81 78 GLU A N 1
ATOM 594 C CA . GLU A 1 78 ? 4.732 6.254 2.394 1.00 95.81 78 GLU A CA 1
ATOM 595 C C . GLU A 1 78 ? 5.613 7.244 3.173 1.00 95.81 78 GLU A C 1
ATOM 597 O O . GLU A 1 78 ? 6.801 6.995 3.389 1.00 95.81 78 GLU A O 1
ATOM 602 N N . LYS A 1 79 ? 5.027 8.334 3.685 1.00 95.75 79 LYS A N 1
ATOM 603 C CA . LYS A 1 79 ? 5.766 9.312 4.498 1.00 95.75 79 LYS A CA 1
ATOM 604 C C . LYS A 1 79 ? 6.361 8.683 5.763 1.00 95.75 79 LYS A C 1
ATOM 606 O O . LYS A 1 79 ? 7.481 9.008 6.144 1.00 95.75 79 LYS A O 1
ATOM 611 N N . ASN A 1 80 ? 5.641 7.768 6.413 1.00 95.81 80 ASN A N 1
ATOM 612 C CA . ASN A 1 80 ? 6.130 7.050 7.597 1.00 95.81 80 ASN A CA 1
ATOM 613 C C . ASN A 1 80 ? 7.275 6.069 7.264 1.00 95.81 80 ASN A C 1
ATOM 615 O O . ASN A 1 80 ? 8.107 5.785 8.134 1.00 95.81 80 ASN A O 1
ATOM 619 N N . ALA A 1 81 ? 7.353 5.604 6.012 1.00 94.62 81 ALA A N 1
ATOM 620 C CA . ALA A 1 81 ? 8.485 4.850 5.472 1.00 94.62 81 ALA A CA 1
ATOM 621 C C . ALA A 1 81 ? 9.718 5.734 5.186 1.00 94.62 81 ALA A C 1
ATOM 623 O O . ALA A 1 81 ? 10.758 5.220 4.793 1.00 94.62 81 ALA A O 1
ATOM 624 N N . GLY A 1 82 ? 9.614 7.054 5.381 1.00 94.25 82 GLY A N 1
ATOM 625 C CA . GLY A 1 82 ? 10.686 8.012 5.102 1.00 94.25 82 GLY A CA 1
ATOM 626 C C . GLY A 1 82 ? 10.759 8.452 3.639 1.00 94.25 82 GLY A C 1
ATOM 627 O O . GLY A 1 82 ? 11.715 9.118 3.256 1.00 94.25 82 GLY A O 1
ATOM 628 N N . SER A 1 83 ? 9.766 8.109 2.813 1.00 90.69 83 SER A N 1
ATOM 629 C CA . SER A 1 83 ? 9.756 8.485 1.400 1.00 90.69 83 SER A CA 1
ATOM 630 C C . SER A 1 83 ? 8.966 9.774 1.148 1.00 90.69 83 SER A C 1
ATOM 632 O O . SER A 1 83 ? 7.916 10.012 1.743 1.00 90.69 83 SER A O 1
ATOM 634 N N . GLY A 1 84 ? 9.481 10.606 0.239 1.00 86.50 84 GLY A N 1
ATOM 635 C CA . GLY A 1 84 ? 8.823 11.809 -0.282 1.00 86.50 84 GLY A CA 1
ATOM 636 C C . GLY A 1 84 ? 8.351 11.668 -1.732 1.00 86.50 84 GLY A C 1
ATOM 637 O O . GLY A 1 84 ? 8.107 12.680 -2.385 1.00 86.50 84 GLY A O 1
ATOM 638 N N . ALA A 1 85 ? 8.270 10.438 -2.253 1.00 83.56 85 ALA A N 1
ATOM 639 C CA . ALA A 1 85 ? 8.030 10.169 -3.671 1.00 83.56 85 ALA A CA 1
ATOM 640 C C . ALA A 1 85 ? 6.625 10.568 -4.160 1.00 83.56 85 ALA A C 1
ATOM 642 O O . ALA A 1 85 ? 6.442 10.776 -5.361 1.00 83.56 85 ALA A O 1
ATOM 643 N N . LYS A 1 86 ? 5.642 10.690 -3.254 1.00 88.88 86 LYS A N 1
ATOM 644 C CA . LYS A 1 86 ? 4.228 10.983 -3.549 1.00 88.88 86 LYS A CA 1
ATOM 645 C C . LYS A 1 86 ? 3.611 9.969 -4.521 1.00 88.88 86 LYS A C 1
ATOM 647 O O . LYS A 1 86 ? 2.739 10.316 -5.319 1.00 88.88 86 LYS A O 1
ATOM 652 N N . LYS A 1 87 ? 4.075 8.717 -4.481 1.00 91.06 87 LYS A N 1
ATOM 653 C CA . LYS A 1 87 ? 3.690 7.630 -5.394 1.00 91.06 87 LYS A CA 1
ATOM 654 C C . LYS A 1 87 ? 3.558 6.308 -4.621 1.00 91.06 87 LYS A C 1
ATOM 656 O O . LYS A 1 87 ? 4.178 5.314 -5.006 1.00 91.06 87 LYS A O 1
ATOM 661 N N . PRO A 1 88 ? 2.698 6.243 -3.588 1.00 91.25 88 PRO A N 1
ATOM 662 C CA . PRO A 1 88 ? 2.716 5.155 -2.612 1.00 91.25 88 PRO A CA 1
ATOM 663 C C . PRO A 1 88 ? 2.550 3.771 -3.252 1.00 91.25 88 PRO A C 1
ATOM 665 O O . PRO A 1 88 ? 3.361 2.878 -3.019 1.00 91.25 88 PRO A O 1
ATOM 668 N N . CYS A 1 89 ? 1.568 3.601 -4.146 1.00 94.12 89 CYS A N 1
ATOM 669 C CA . CYS A 1 89 ? 1.282 2.307 -4.781 1.00 94.12 89 CYS A CA 1
ATOM 670 C C . CYS A 1 89 ? 2.441 1.741 -5.627 1.00 94.12 89 CYS A C 1
ATOM 672 O O . CYS A 1 89 ? 2.476 0.535 -5.843 1.00 94.12 89 CYS A O 1
ATOM 674 N N . TYR A 1 90 ? 3.398 2.560 -6.087 1.00 95.81 90 TYR A N 1
ATOM 675 C CA . TYR A 1 90 ? 4.558 2.066 -6.852 1.00 95.81 90 TYR A CA 1
ATOM 676 C C . TYR A 1 90 ? 5.521 1.249 -5.991 1.00 95.81 90 TYR A C 1
ATOM 678 O O . TYR A 1 90 ? 6.232 0.387 -6.501 1.00 95.81 90 TYR A O 1
ATOM 686 N N . HIS A 1 91 ? 5.535 1.517 -4.690 1.00 96.19 91 HIS A N 1
ATOM 687 C CA . HIS A 1 91 ? 6.472 0.931 -3.739 1.00 96.19 91 HIS A CA 1
ATOM 688 C C . HIS A 1 91 ? 5.770 0.082 -2.681 1.00 96.19 91 HIS A C 1
ATOM 690 O O . HIS A 1 91 ? 6.417 -0.410 -1.758 1.00 96.19 91 HIS A O 1
ATOM 696 N N . MET A 1 92 ? 4.457 -0.108 -2.824 1.00 97.62 92 MET A N 1
ATOM 697 C CA . MET A 1 92 ? 3.669 -0.958 -1.949 1.00 97.62 92 MET A CA 1
ATOM 698 C C . MET A 1 92 ? 3.472 -2.348 -2.548 1.00 97.62 92 MET A C 1
ATOM 700 O O . MET A 1 92 ? 3.178 -2.490 -3.736 1.00 97.62 92 MET A O 1
ATOM 704 N N . TYR A 1 93 ? 3.609 -3.359 -1.695 1.00 97.81 93 TYR A N 1
ATOM 705 C CA . TYR A 1 93 ? 3.555 -4.773 -2.053 1.00 97.81 93 TYR A CA 1
ATOM 706 C C . TYR A 1 93 ? 2.670 -5.549 -1.082 1.00 97.81 93 TYR A C 1
ATOM 708 O O . TYR A 1 93 ? 2.613 -5.219 0.103 1.00 97.81 93 TYR A O 1
ATOM 716 N N . LYS A 1 94 ? 2.022 -6.600 -1.580 1.00 97.50 94 LYS A N 1
ATOM 717 C CA . LYS A 1 94 ? 1.357 -7.629 -0.771 1.00 97.50 94 LYS A CA 1
ATOM 718 C C . LYS A 1 94 ? 2.385 -8.608 -0.189 1.00 97.50 94 LYS A C 1
ATOM 720 O O . LYS A 1 94 ? 3.545 -8.632 -0.606 1.00 97.50 94 LYS A O 1
ATOM 725 N N . ALA A 1 95 ? 1.950 -9.451 0.747 1.00 95.19 95 ALA A N 1
ATOM 726 C CA . ALA A 1 95 ? 2.772 -10.535 1.299 1.00 95.19 95 ALA A CA 1
ATOM 727 C C . ALA A 1 95 ? 3.187 -11.584 0.258 1.00 95.19 95 ALA A C 1
ATOM 729 O O . ALA A 1 95 ? 4.283 -12.125 0.353 1.00 95.19 95 ALA A O 1
ATOM 730 N N . ASP A 1 96 ? 2.358 -11.805 -0.765 1.00 94.44 96 ASP A N 1
ATOM 731 C CA . ASP A 1 96 ? 2.672 -12.684 -1.900 1.00 94.44 96 ASP A CA 1
ATOM 732 C C . ASP A 1 96 ? 3.686 -12.077 -2.894 1.00 94.44 96 ASP A C 1
ATOM 734 O O . ASP A 1 96 ? 4.046 -12.712 -3.879 1.00 94.44 96 ASP A O 1
ATOM 738 N N . GLY A 1 97 ? 4.160 -10.848 -2.649 1.00 94.56 97 GLY A N 1
ATOM 739 C CA . GLY A 1 97 ? 5.112 -10.147 -3.509 1.00 94.56 97 GLY A CA 1
ATOM 740 C C . GLY A 1 97 ? 4.480 -9.328 -4.638 1.00 94.56 97 GLY A C 1
ATOM 741 O O . GLY A 1 97 ? 5.203 -8.605 -5.323 1.00 94.56 97 GLY A O 1
ATOM 742 N N . SER A 1 98 ? 3.157 -9.356 -4.815 1.00 95.62 98 SER A N 1
ATOM 743 C CA . SER A 1 98 ? 2.481 -8.569 -5.853 1.00 95.62 98 SER A CA 1
ATOM 744 C C . SER A 1 98 ? 2.588 -7.068 -5.585 1.00 95.62 98 SER A C 1
ATOM 746 O O . SER A 1 98 ? 2.337 -6.600 -4.471 1.00 95.62 98 SER A O 1
ATOM 748 N N . ASN A 1 99 ? 2.909 -6.296 -6.623 1.00 96.31 99 ASN A N 1
ATOM 749 C CA . ASN A 1 99 ? 2.978 -4.838 -6.560 1.00 96.31 99 ASN A CA 1
ATOM 750 C C . ASN A 1 99 ? 1.592 -4.194 -6.747 1.00 96.31 99 ASN A C 1
ATOM 752 O O . ASN A 1 99 ? 0.854 -4.533 -7.672 1.00 96.31 99 ASN A O 1
ATOM 756 N N . LEU A 1 100 ? 1.258 -3.215 -5.905 1.00 96.81 100 LEU A N 1
ATOM 757 C CA . LEU A 1 100 ? -0.066 -2.581 -5.884 1.00 96.81 100 LEU A CA 1
ATOM 758 C C . LEU A 1 100 ? -0.320 -1.733 -7.142 1.00 96.81 100 LEU A C 1
ATOM 760 O O . LEU A 1 100 ? -1.444 -1.689 -7.637 1.00 96.81 100 LEU A O 1
ATOM 764 N N . MET A 1 101 ? 0.708 -1.084 -7.700 1.00 96.12 101 MET A N 1
ATOM 765 C CA . MET A 1 101 ? 0.582 -0.360 -8.968 1.00 96.12 101 MET A CA 1
ATOM 766 C C . MET A 1 101 ? 0.311 -1.317 -10.133 1.00 96.12 101 MET A C 1
ATOM 768 O O . MET A 1 101 ? -0.570 -1.037 -10.941 1.00 96.12 101 MET A O 1
ATOM 772 N N . ALA A 1 102 ? 1.016 -2.450 -10.200 1.00 95.50 102 ALA A N 1
ATOM 773 C CA . ALA A 1 102 ? 0.785 -3.456 -11.239 1.00 95.50 102 ALA A CA 1
ATOM 774 C C . ALA A 1 102 ? -0.652 -4.005 -11.182 1.00 95.50 102 ALA A C 1
ATOM 776 O O . ALA A 1 102 ? -1.335 -4.045 -12.202 1.00 95.50 102 ALA A O 1
ATOM 777 N N . LEU A 1 103 ? -1.149 -4.324 -9.982 1.00 95.69 103 LEU A N 1
ATOM 778 C CA . LEU A 1 103 ? -2.544 -4.735 -9.783 1.00 95.69 103 LEU A CA 1
ATOM 779 C C . LEU A 1 103 ? -3.538 -3.650 -10.222 1.00 95.69 103 LEU A C 1
ATOM 781 O O . LEU A 1 103 ? -4.548 -3.956 -10.846 1.00 95.69 103 LEU A O 1
ATOM 785 N N . SER A 1 104 ? -3.246 -2.377 -9.939 1.00 94.75 104 SER A N 1
ATOM 786 C CA . SER A 1 104 ? -4.116 -1.266 -10.343 1.00 94.75 104 SER A CA 1
ATOM 787 C C . SER A 1 104 ? -4.220 -1.148 -11.863 1.00 94.75 104 SER A C 1
ATOM 789 O O . SER A 1 104 ? -5.302 -0.868 -12.365 1.00 94.75 104 SER A O 1
ATOM 791 N N . LEU A 1 105 ? -3.119 -1.359 -12.589 1.00 93.31 105 LEU A N 1
ATOM 792 C CA . LEU A 1 105 ? -3.111 -1.311 -14.053 1.00 93.31 105 LEU A CA 1
ATOM 793 C C . LEU A 1 105 ? -3.895 -2.475 -14.666 1.00 93.31 105 LEU A C 1
ATOM 795 O O . LEU A 1 105 ? -4.617 -2.274 -15.638 1.00 93.31 105 LEU A O 1
ATOM 799 N N . LEU A 1 106 ? -3.808 -3.672 -14.076 1.00 92.12 106 LEU A N 1
ATOM 800 C CA . LEU A 1 106 ? -4.597 -4.827 -14.519 1.00 92.12 106 LEU A CA 1
ATOM 801 C C . LEU A 1 106 ? -6.105 -4.578 -14.385 1.00 92.12 106 LEU A C 1
ATOM 803 O O . LEU A 1 106 ? -6.869 -4.985 -15.254 1.00 92.12 106 LEU A O 1
ATOM 807 N N . LEU A 1 107 ? -6.527 -3.872 -13.332 1.00 88.62 107 LEU A N 1
ATOM 808 C CA . LEU A 1 107 ? -7.927 -3.481 -13.148 1.00 88.62 107 LEU A CA 1
ATOM 809 C C . LEU A 1 107 ? -8.372 -2.388 -14.127 1.00 88.62 107 LEU A C 1
ATOM 811 O O . LEU A 1 107 ? -9.509 -2.411 -14.581 1.00 88.62 107 LEU A O 1
ATOM 815 N N . GLU A 1 108 ? -7.501 -1.429 -14.452 1.00 84.50 108 GLU A N 1
ATOM 816 C CA . GLU A 1 108 ? -7.805 -0.367 -15.425 1.00 84.50 108 GLU A CA 1
ATOM 817 C C . GLU A 1 108 ? -7.891 -0.907 -16.865 1.00 84.50 108 GLU A C 1
ATOM 819 O O . GLU A 1 108 ? -8.629 -0.361 -17.681 1.00 84.50 108 GLU A O 1
ATOM 824 N N . GLY A 1 109 ? -7.176 -1.995 -17.167 1.00 71.56 109 GLY A N 1
ATOM 825 C CA . GLY A 1 109 ? -7.240 -2.691 -18.453 1.00 71.56 109 GLY A CA 1
ATOM 826 C C . GLY A 1 109 ? -8.414 -3.665 -18.605 1.00 71.56 109 GLY A C 1
ATOM 827 O O . GLY A 1 109 ? -8.625 -4.177 -19.705 1.00 71.56 109 GLY A O 1
ATOM 828 N N . GLN A 1 110 ? -9.180 -3.941 -17.543 1.00 56.72 110 GLN A N 1
ATOM 829 C CA . GLN A 1 110 ? -10.375 -4.777 -17.647 1.00 56.72 110 GLN A CA 1
ATOM 830 C C . GLN A 1 110 ? -11.577 -3.939 -18.111 1.00 56.72 110 GLN A C 1
ATOM 832 O O . GLN A 1 110 ? -11.906 -2.939 -17.468 1.00 56.72 110 GLN A O 1
ATOM 837 N N . PRO A 1 111 ? -12.291 -4.342 -19.183 1.00 51.00 111 PRO A N 1
ATOM 838 C CA . PRO A 1 111 ? -13.610 -3.783 -19.443 1.00 51.00 111 PRO A CA 1
ATOM 839 C C . PRO A 1 111 ? -14.504 -4.057 -18.222 1.00 51.00 111 PRO A C 1
ATOM 841 O O . PRO A 1 111 ? -14.348 -5.106 -17.585 1.00 51.00 111 PRO A O 1
ATOM 844 N N . PRO A 1 112 ? -15.426 -3.142 -17.867 1.00 50.28 112 PRO A N 1
ATOM 845 C CA . PRO A 1 112 ? -16.318 -3.351 -16.735 1.00 50.28 112 PRO A CA 1
ATOM 846 C C . PRO A 1 112 ? -17.004 -4.705 -16.900 1.00 50.28 112 PRO A C 1
ATOM 848 O O . PRO A 1 112 ? -17.544 -4.999 -17.970 1.00 50.28 112 PRO A O 1
ATOM 851 N N . ALA A 1 113 ? -16.936 -5.540 -15.860 1.00 54.62 113 ALA A N 1
ATOM 852 C CA . ALA A 1 113 ? -17.605 -6.830 -15.851 1.00 54.62 113 ALA A CA 1
ATOM 853 C C . ALA A 1 113 ? -19.074 -6.604 -16.232 1.00 54.62 113 ALA A C 1
ATOM 855 O O . ALA A 1 113 ? -19.810 -5.931 -15.508 1.00 54.62 113 ALA A O 1
ATOM 856 N N . ARG A 1 114 ? -19.476 -7.104 -17.409 1.00 51.31 114 ARG A N 1
ATOM 857 C CA . ARG A 1 114 ? -20.864 -7.079 -17.874 1.00 51.31 114 ARG A CA 1
ATOM 858 C C . ARG A 1 114 ? -21.699 -7.881 -16.878 1.00 51.31 114 ARG A C 1
ATOM 860 O O . ARG A 1 114 ? -21.729 -9.105 -16.931 1.00 51.31 114 ARG A O 1
ATOM 867 N N . GLY A 1 115 ? -22.330 -7.178 -15.947 1.00 52.50 115 GLY A N 1
ATOM 868 C CA . GLY A 1 115 ? -23.373 -7.715 -15.090 1.00 52.50 115 GLY A CA 1
ATOM 869 C C . GLY A 1 115 ? -24.734 -7.588 -15.773 1.00 52.50 115 GLY A C 1
ATOM 870 O O . GLY A 1 115 ? -25.166 -6.473 -16.043 1.00 52.50 115 GLY A O 1
ATOM 871 N N . GLY A 1 116 ? -25.394 -8.733 -15.987 1.00 48.59 116 GLY A N 1
ATOM 872 C CA . GLY A 1 116 ? -26.827 -8.873 -16.301 1.00 48.59 116 GLY A CA 1
ATOM 873 C C . GLY A 1 116 ? -27.192 -8.699 -17.784 1.00 48.59 116 GLY A C 1
ATOM 874 O O . GLY A 1 116 ? -26.629 -7.857 -18.464 1.00 48.59 116 GLY A O 1
ATOM 875 N N . SER A 1 117 ? -28.124 -9.445 -18.375 1.00 50.12 117 SER A N 1
ATOM 876 C CA . SER A 1 117 ? -29.163 -10.313 -17.820 1.00 50.12 117 SER A CA 1
ATOM 877 C C . SER A 1 117 ? -29.469 -11.425 -18.822 1.00 50.12 117 SER A C 1
ATOM 879 O O . SER A 1 117 ? -29.463 -11.187 -20.027 1.00 50.12 117 SER A O 1
ATOM 881 N N . ALA A 1 118 ? -29.757 -12.620 -18.311 1.00 44.94 118 ALA A N 1
ATOM 882 C CA . ALA A 1 118 ? -30.518 -13.606 -19.059 1.00 44.94 118 ALA A CA 1
ATOM 883 C C . ALA A 1 118 ? -31.905 -13.022 -19.381 1.00 44.94 118 ALA A C 1
ATOM 885 O O . ALA A 1 118 ? -32.539 -12.430 -18.501 1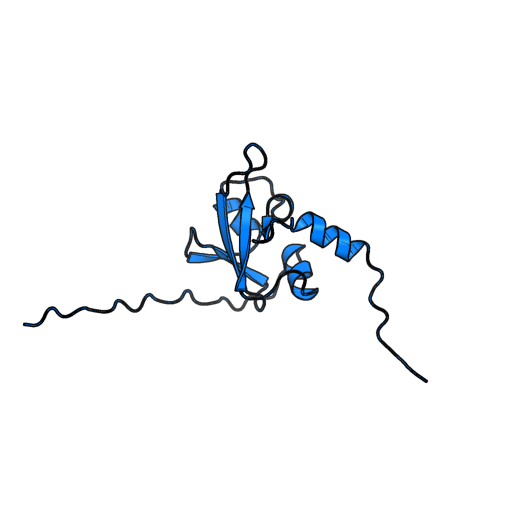.00 44.94 118 ALA A O 1
ATOM 886 N N . THR A 1 119 ? -32.332 -13.204 -20.625 1.00 52.62 119 THR A N 1
ATOM 887 C CA . THR A 1 119 ? -33.725 -13.262 -21.088 1.00 52.62 119 THR A CA 1
ATOM 888 C C . THR A 1 119 ? -33.772 -14.301 -22.185 1.00 52.62 119 THR A C 1
ATOM 890 O O . THR A 1 119 ? -32.858 -14.240 -23.041 1.00 52.62 119 THR A O 1
#

Secondary structure (DSSP, 8-state):
-----------PPPPP------SHHHHHHHTTSS-TT-EEEEE-TTT--EEEEEEEETTTTEEEETTTTEEE-HHHHHHHTT---S-HHHHEEETTS-BHHHHHHHHHTSPP-------

Organism: NCBI:txid1764295